Protein AF-A0AAV0XRF8-F1 (afdb_monomer)

Radius of gyration: 17.32 Å; Cα contacts (8 Å, |Δi|>4): 158; chains: 1; bounding box: 41×28×54 Å

Nearest PDB structures (foldseek):
  6bca-assembly2_A  TM=4.138E-01  e=9.915E+00  Homo sapiens
  4d0n-assembly1_B  TM=4.402E-01  e=9.915E+00  Homo sapiens

pLDDT: mean 93.29, std 4.6, range [61.03, 97.56]

Sequence (119 aa):
MKSIISNGIYLNGKIYKFIISQIICDAPAKAFILNVKSFNAYHSCNSCIDEGTFINGRMSFLGVSSPLRTDDSFRSKKDEDYHKGPSPLEEFSINLVSTVVLDYMHNVCLGVMKRLLTF

Solvent-accessible surface area (backbone atoms only — not comparable to full-atom values): 7095 Å² total; per-residue (Å²): 108,68,63,42,48,75,68,23,50,82,54,97,96,40,75,46,77,50,77,87,73,70,46,76,44,54,62,68,59,42,20,57,56,52,26,34,38,48,73,73,43,47,39,27,57,76,60,34,61,45,72,35,44,83,51,96,93,37,69,41,77,79,69,90,82,47,53,67,58,43,45,67,46,58,76,68,48,71,52,66,76,31,46,74,57,83,30,80,61,69,81,46,101,66,50,58,54,75,24,51,44,83,34,57,59,61,53,41,63,53,45,48,47,44,52,73,74,66,113

Structure (mmCIF, N/CA/C/O backbone):
data_AF-A0AAV0XRF8-F1
#
_entry.id   AF-A0AAV0XRF8-F1
#
loop_
_atom_site.group_PDB
_atom_site.id
_atom_site.type_symbol
_atom_site.label_atom_id
_atom_site.label_alt_id
_atom_site.label_comp_id
_atom_site.label_asym_id
_atom_site.label_entity_id
_atom_site.label_seq_id
_atom_site.pdbx_PDB_ins_code
_atom_site.Cartn_x
_atom_site.Cartn_y
_atom_site.Cartn_z
_atom_site.occupancy
_atom_site.B_iso_or_equiv
_atom_site.auth_seq_id
_atom_site.auth_comp_id
_atom_site.auth_asym_id
_atom_site.auth_atom_id
_atom_site.pdbx_PDB_model_num
ATOM 1 N N . MET A 1 1 ? -6.355 10.891 17.943 1.00 75.50 1 MET A N 1
ATOM 2 C CA . MET A 1 1 ? -6.878 9.781 17.112 1.00 75.50 1 MET A CA 1
ATOM 3 C C . MET A 1 1 ? -6.796 8.427 17.818 1.00 75.50 1 MET A C 1
ATOM 5 O O . MET A 1 1 ? -7.827 7.780 17.922 1.00 75.50 1 MET A O 1
ATOM 9 N N . LYS A 1 2 ? -5.647 8.038 18.398 1.00 80.88 2 LYS A N 1
ATOM 10 C CA . LYS A 1 2 ? -5.493 6.782 19.165 1.00 80.88 2 LYS A CA 1
ATOM 11 C C . LYS A 1 2 ? -6.580 6.555 20.230 1.00 80.88 2 LYS A C 1
ATOM 13 O O . LYS A 1 2 ? -7.216 5.514 20.210 1.00 80.88 2 LYS A O 1
ATOM 18 N N . SER A 1 3 ? -6.868 7.568 21.056 1.00 85.50 3 SER A N 1
ATOM 19 C CA . SER A 1 3 ? -7.941 7.511 22.070 1.00 85.50 3 SER A CA 1
ATOM 20 C C . SER A 1 3 ? -9.330 7.236 21.474 1.00 85.50 3 SER A C 1
ATOM 22 O O . SER A 1 3 ? -10.086 6.444 22.018 1.00 85.50 3 SER A O 1
ATOM 24 N N . ILE A 1 4 ? -9.658 7.826 20.319 1.00 89.69 4 ILE A N 1
ATOM 25 C CA . ILE A 1 4 ? -10.959 7.620 19.656 1.00 89.69 4 ILE A CA 1
ATOM 26 C C . ILE A 1 4 ? -11.068 6.194 19.104 1.00 89.69 4 ILE A C 1
ATOM 28 O O . ILE A 1 4 ? -12.127 5.581 19.183 1.00 89.69 4 ILE A O 1
ATOM 32 N N . ILE A 1 5 ? -9.974 5.654 18.565 1.00 88.19 5 ILE A N 1
ATOM 33 C CA . ILE A 1 5 ? -9.939 4.293 18.017 1.00 88.19 5 ILE A CA 1
ATOM 34 C C . ILE A 1 5 ? -10.003 3.256 19.147 1.00 88.19 5 ILE A C 1
ATOM 36 O O . ILE A 1 5 ? -10.750 2.287 19.043 1.00 88.19 5 ILE A O 1
ATOM 40 N N . SER A 1 6 ? -9.259 3.460 20.240 1.00 88.06 6 SER A N 1
ATOM 41 C CA . SER A 1 6 ? -9.210 2.507 21.354 1.00 88.06 6 SER A CA 1
ATOM 42 C C . SER A 1 6 ? -10.450 2.569 22.245 1.00 88.06 6 SER A C 1
ATOM 44 O O . SER A 1 6 ? -10.987 1.532 22.630 1.00 88.06 6 SER A O 1
ATOM 46 N N . ASN A 1 7 ? -10.913 3.778 22.568 1.00 90.75 7 ASN A N 1
ATOM 47 C CA . ASN A 1 7 ? -11.926 4.001 23.601 1.00 90.75 7 ASN A CA 1
ATOM 48 C C . ASN A 1 7 ? -13.307 4.299 23.007 1.00 90.75 7 ASN A C 1
ATOM 50 O O . ASN A 1 7 ? -14.317 4.177 23.698 1.00 90.75 7 ASN A O 1
ATOM 54 N N . GLY A 1 8 ? -13.366 4.670 21.727 1.00 92.81 8 GLY A N 1
ATOM 55 C CA . GLY A 1 8 ? -14.585 5.158 21.103 1.00 92.81 8 GLY A CA 1
ATOM 56 C C . GLY A 1 8 ? -14.977 6.557 21.578 1.00 92.81 8 GLY A C 1
ATOM 57 O O . GLY A 1 8 ? -14.204 7.273 22.216 1.00 92.81 8 GLY A O 1
ATOM 58 N N . ILE A 1 9 ? -16.205 6.947 21.249 1.00 95.38 9 ILE A N 1
ATOM 59 C CA . ILE A 1 9 ? -16.833 8.188 21.709 1.00 95.38 9 ILE A CA 1
ATOM 60 C C . ILE A 1 9 ? -18.090 7.823 22.498 1.00 95.38 9 ILE A C 1
ATOM 62 O O . ILE A 1 9 ? -18.915 7.040 22.025 1.00 95.38 9 ILE A O 1
ATOM 66 N N . TYR A 1 10 ? -18.236 8.388 23.696 1.00 95.38 10 TYR A N 1
ATOM 67 C CA . TYR A 1 10 ? -19.428 8.223 24.525 1.00 95.38 10 TYR A CA 1
ATOM 68 C C . TYR A 1 10 ? -20.466 9.299 24.191 1.00 95.38 10 TYR A C 1
ATOM 70 O O . TYR A 1 10 ? -20.203 10.487 24.360 1.00 95.38 10 TYR A O 1
ATOM 78 N N . LEU A 1 11 ? -21.642 8.886 23.716 1.00 96.12 11 LEU A N 1
ATOM 79 C CA . LEU A 1 11 ? -22.758 9.767 23.362 1.00 96.12 11 LEU A CA 1
ATOM 80 C C . LEU A 1 11 ? -24.077 9.127 23.806 1.00 96.12 11 LEU A C 1
ATOM 82 O O . LEU A 1 11 ? -24.352 7.975 23.473 1.00 96.12 11 LEU A O 1
ATOM 86 N N . ASN A 1 12 ? -24.907 9.881 24.535 1.00 95.56 12 ASN A N 1
ATOM 87 C CA . ASN A 1 12 ? -26.248 9.470 24.977 1.00 95.56 12 ASN A CA 1
ATOM 88 C C . ASN A 1 12 ? -26.291 8.091 25.667 1.00 95.56 12 ASN A C 1
ATOM 90 O O . ASN A 1 12 ? -27.134 7.257 25.347 1.00 95.56 12 ASN A O 1
ATOM 94 N N . GLY A 1 13 ? -25.355 7.815 26.580 1.00 95.69 13 GLY A N 1
ATOM 95 C CA . GLY A 1 13 ? -25.330 6.534 27.296 1.00 95.69 13 GLY A CA 1
ATOM 96 C C . GLY A 1 13 ? -24.688 5.371 26.534 1.00 95.69 13 GLY A C 1
ATOM 97 O O . GLY A 1 13 ? -24.622 4.265 27.062 1.00 95.69 13 GLY A O 1
ATOM 98 N N . LYS A 1 14 ? -24.211 5.587 25.301 1.00 97.00 14 LYS A N 1
ATOM 99 C CA . LYS A 1 14 ? -23.661 4.539 24.434 1.00 97.00 14 LYS A CA 1
ATOM 100 C C . LYS A 1 14 ? -22.245 4.875 23.975 1.00 97.00 14 LYS A C 1
ATOM 102 O O . LYS A 1 14 ? -21.936 6.022 23.666 1.00 97.00 14 LYS A O 1
ATOM 107 N N . ILE A 1 15 ? -21.391 3.855 23.891 1.00 96.56 15 ILE A N 1
ATOM 108 C CA . ILE A 1 15 ? -20.042 3.967 23.322 1.00 96.56 15 ILE A CA 1
ATOM 109 C C . ILE A 1 15 ? -20.085 3.585 21.840 1.00 96.56 15 ILE A C 1
ATOM 111 O O . ILE A 1 15 ? -20.538 2.496 21.484 1.00 96.56 15 ILE A O 1
ATOM 115 N N . TYR A 1 16 ? -19.569 4.465 20.987 1.00 95.69 16 TYR A N 1
ATOM 116 C CA . TYR A 1 16 ? -19.399 4.242 19.553 1.00 95.69 16 TYR A CA 1
ATOM 117 C C . TYR A 1 16 ? -17.929 3.980 19.248 1.00 95.69 16 TYR A C 1
ATOM 119 O O . TYR A 1 16 ? -17.083 4.835 19.501 1.00 95.69 16 TYR A O 1
ATOM 127 N N . LYS A 1 17 ? -17.621 2.794 18.720 1.00 93.12 17 LYS A N 1
ATOM 128 C CA . LYS A 1 17 ? -16.260 2.422 18.315 1.00 93.12 17 LYS A CA 1
ATOM 129 C C . LYS A 1 17 ? -15.995 2.863 16.880 1.00 93.12 17 LYS A C 1
ATOM 131 O O . LYS A 1 17 ? -16.885 2.788 16.037 1.00 93.12 17 LYS A O 1
ATOM 136 N N . PHE A 1 18 ? -14.760 3.272 16.612 1.00 91.69 18 PHE A N 1
ATOM 137 C CA . PHE A 1 18 ? -14.324 3.735 15.299 1.00 91.69 18 PHE A CA 1
ATOM 138 C C . PHE A 1 18 ? -13.182 2.869 14.786 1.00 91.69 18 PHE A C 1
ATOM 140 O O . PHE A 1 18 ? -12.301 2.475 15.548 1.00 91.69 18 PHE A O 1
ATOM 147 N N . ILE A 1 19 ? -13.187 2.620 13.480 1.00 90.69 19 ILE A N 1
ATOM 148 C CA . ILE A 1 19 ? -12.095 1.965 12.764 1.00 90.69 19 ILE A CA 1
ATOM 149 C C . ILE A 1 19 ? -11.644 2.866 11.617 1.00 90.69 19 ILE A C 1
ATOM 151 O O . ILE A 1 19 ? -12.459 3.567 11.013 1.00 90.69 19 ILE A O 1
ATOM 155 N N . ILE A 1 20 ? -10.348 2.851 11.309 1.00 92.75 20 ILE A N 1
ATOM 156 C CA . ILE A 1 20 ? -9.843 3.498 10.097 1.00 92.75 20 ILE A CA 1
ATOM 157 C C . ILE A 1 20 ? -10.167 2.565 8.933 1.00 92.75 20 ILE A C 1
ATOM 159 O O . ILE A 1 20 ? -9.575 1.496 8.816 1.00 92.75 20 ILE A O 1
ATOM 163 N N . SER A 1 21 ? -11.119 2.967 8.093 1.00 93.88 21 SER A N 1
ATOM 164 C CA . SER A 1 21 ? -11.485 2.196 6.901 1.00 93.88 21 SER A CA 1
ATOM 165 C C . SER A 1 21 ? -10.416 2.331 5.815 1.00 93.88 21 SER A C 1
ATOM 167 O O . SER A 1 21 ? -9.839 1.337 5.379 1.00 93.88 21 SER A O 1
ATOM 169 N N . GLN A 1 22 ? -10.112 3.570 5.413 1.00 95.62 22 GLN A N 1
ATOM 170 C CA . GLN A 1 22 ? -9.150 3.870 4.356 1.00 95.62 22 GLN A CA 1
A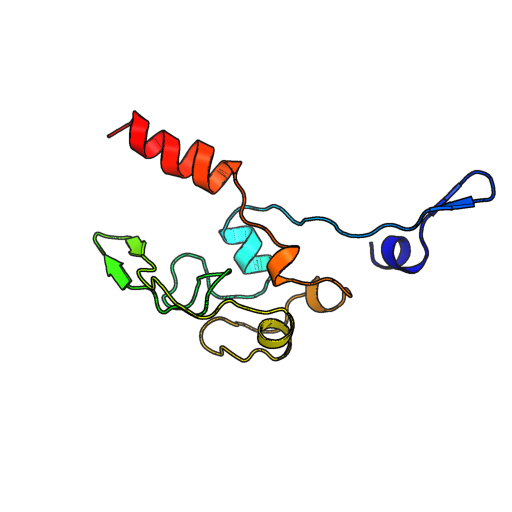TOM 171 C C . GLN A 1 22 ? -8.412 5.180 4.638 1.00 95.62 22 GLN A C 1
ATOM 173 O O . GLN A 1 22 ? -8.969 6.114 5.214 1.00 95.62 22 GLN A O 1
ATOM 178 N N . ILE A 1 23 ? -7.164 5.243 4.189 1.00 96.25 23 ILE A N 1
ATOM 179 C CA . ILE A 1 23 ? -6.340 6.445 4.112 1.00 96.25 23 ILE A CA 1
ATOM 180 C C . ILE A 1 23 ? -6.059 6.666 2.627 1.00 96.25 23 ILE A C 1
ATOM 182 O O . ILE A 1 23 ? -5.431 5.827 1.979 1.0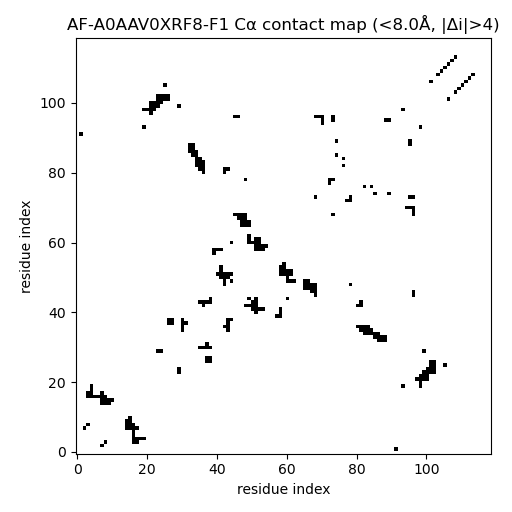0 96.25 23 ILE A O 1
ATOM 186 N N . ILE A 1 24 ? -6.565 7.777 2.095 1.00 96.56 24 ILE A N 1
ATOM 187 C CA . ILE A 1 24 ? -6.452 8.145 0.682 1.00 96.56 24 ILE A CA 1
ATOM 188 C C . ILE A 1 24 ? -5.587 9.396 0.599 1.00 96.56 24 ILE A C 1
ATOM 190 O O . ILE A 1 24 ? -5.896 10.410 1.226 1.00 96.56 24 ILE A O 1
ATOM 194 N N . CYS A 1 25 ? -4.502 9.316 -0.160 1.00 95.44 25 CYS A N 1
ATOM 195 C CA . CYS A 1 25 ? -3.611 10.436 -0.418 1.00 95.44 25 CYS A CA 1
ATOM 196 C C . CYS A 1 25 ? -2.830 10.217 -1.717 1.00 95.44 25 CYS A C 1
ATOM 198 O O . CYS A 1 25 ? -2.729 9.091 -2.219 1.00 95.44 25 CYS A O 1
ATOM 200 N N . ASP A 1 26 ? -2.277 11.303 -2.256 1.00 94.56 26 ASP A N 1
ATOM 201 C CA . ASP A 1 26 ? -1.447 11.254 -3.453 1.00 94.56 26 ASP A CA 1
ATOM 202 C C . ASP A 1 26 ? -0.169 10.417 -3.237 1.00 94.56 26 ASP A C 1
ATOM 204 O O . ASP A 1 26 ? 0.216 10.069 -2.117 1.00 94.56 26 ASP A O 1
ATOM 208 N N . ALA A 1 27 ? 0.495 10.040 -4.331 1.00 93.06 27 ALA A N 1
ATOM 209 C CA . ALA A 1 27 ? 1.642 9.136 -4.267 1.00 93.06 27 ALA A CA 1
ATOM 210 C C . ALA A 1 27 ? 2.811 9.661 -3.392 1.00 93.06 27 ALA A C 1
ATOM 212 O O . ALA A 1 27 ? 3.358 8.866 -2.619 1.00 93.06 27 ALA A O 1
ATOM 213 N N . PRO A 1 28 ? 3.186 10.960 -3.434 1.00 94.75 28 PRO A N 1
ATOM 214 C CA . PRO A 1 28 ? 4.173 11.523 -2.514 1.00 94.75 28 PRO A CA 1
ATOM 215 C C . PRO A 1 28 ? 3.766 11.435 -1.037 1.00 94.75 28 PRO A C 1
ATOM 217 O O . PRO A 1 28 ? 4.560 10.950 -0.227 1.00 94.75 28 PRO A O 1
ATOM 220 N N . ALA A 1 29 ? 2.547 11.849 -0.667 1.00 96.19 29 ALA A N 1
ATOM 221 C CA . ALA A 1 29 ? 2.102 11.792 0.726 1.00 96.19 29 ALA A CA 1
ATOM 222 C C . ALA A 1 29 ? 1.950 10.346 1.212 1.00 96.19 29 ALA A C 1
ATOM 224 O O . ALA A 1 29 ? 2.269 10.047 2.364 1.00 96.19 29 ALA A O 1
ATOM 225 N N . LYS A 1 30 ? 1.531 9.430 0.332 1.00 96.31 30 LYS A N 1
ATOM 226 C CA . LYS A 1 30 ? 1.473 7.995 0.620 1.00 96.31 30 LYS A CA 1
ATOM 227 C C . LYS A 1 30 ? 2.852 7.426 0.944 1.00 96.31 30 LYS A C 1
ATOM 229 O O . LYS A 1 30 ? 3.012 6.762 1.965 1.00 96.31 30 LYS A O 1
ATOM 234 N N . ALA A 1 31 ? 3.855 7.716 0.116 1.00 96.44 31 ALA A N 1
ATOM 235 C CA . ALA A 1 31 ? 5.222 7.267 0.366 1.00 96.44 31 ALA A CA 1
ATOM 236 C C . ALA A 1 31 ? 5.795 7.866 1.662 1.00 96.44 31 ALA A C 1
ATOM 238 O O . ALA A 1 31 ? 6.510 7.187 2.399 1.00 96.44 31 ALA A O 1
ATOM 239 N N . PHE A 1 32 ? 5.456 9.125 1.955 1.00 96.88 32 PHE A N 1
ATOM 240 C CA . PHE A 1 32 ? 5.864 9.808 3.179 1.00 96.88 32 PHE A CA 1
ATOM 241 C C . PHE A 1 32 ? 5.253 9.169 4.432 1.00 96.88 32 PHE A C 1
ATOM 243 O O . PHE A 1 32 ? 5.991 8.784 5.336 1.00 96.88 32 PHE A O 1
ATOM 250 N N . ILE A 1 33 ? 3.927 8.995 4.482 1.00 96.94 33 ILE A N 1
ATOM 251 C CA . ILE A 1 33 ? 3.247 8.462 5.672 1.00 96.94 33 ILE A CA 1
ATOM 252 C C . ILE A 1 33 ? 3.572 6.984 5.918 1.00 96.94 33 ILE A C 1
ATOM 254 O O . ILE A 1 33 ? 3.659 6.557 7.066 1.00 96.94 33 ILE A O 1
ATOM 258 N N . LEU A 1 34 ? 3.800 6.202 4.859 1.00 97.31 34 LEU A N 1
ATOM 259 C CA . LEU A 1 34 ? 4.265 4.816 4.965 1.00 97.31 34 LEU A CA 1
ATOM 260 C C . LEU A 1 34 ? 5.772 4.712 5.240 1.00 97.31 34 LEU A C 1
ATOM 262 O O . LEU A 1 34 ? 6.247 3.631 5.563 1.00 97.31 34 LEU A O 1
ATOM 266 N N . ASN A 1 35 ? 6.523 5.809 5.135 1.00 97.31 35 ASN A N 1
ATOM 267 C CA . ASN A 1 35 ? 7.979 5.826 5.248 1.00 97.31 35 ASN A CA 1
ATOM 268 C C . ASN A 1 35 ? 8.673 4.800 4.321 1.00 97.31 35 ASN A C 1
ATOM 270 O O . ASN A 1 35 ? 9.523 4.004 4.729 1.00 97.31 35 ASN A O 1
ATOM 274 N N . VAL A 1 36 ? 8.289 4.823 3.043 1.00 97.56 36 VAL A N 1
ATOM 275 C CA . VAL A 1 36 ? 8.797 3.929 1.985 1.00 97.56 36 VAL A CA 1
ATOM 276 C C . VAL A 1 36 ? 9.475 4.733 0.878 1.00 97.56 36 VAL A C 1
ATOM 278 O O . VAL A 1 36 ? 9.474 5.976 0.879 1.00 97.56 36 VAL A O 1
ATOM 281 N N . LYS A 1 37 ? 10.125 4.054 -0.071 1.00 96.12 37 LYS A N 1
ATOM 282 C CA . LYS A 1 37 ? 10.697 4.719 -1.248 1.00 96.12 37 LYS A CA 1
ATOM 283 C C . LYS A 1 37 ? 9.634 5.509 -2.014 1.00 96.12 37 LYS A C 1
ATOM 285 O O . LYS A 1 37 ? 8.450 5.191 -2.018 1.00 96.12 37 LYS A O 1
ATOM 290 N N . SER A 1 38 ? 10.090 6.598 -2.632 1.00 93.19 38 SER A N 1
ATOM 291 C CA . SER A 1 38 ? 9.220 7.458 -3.438 1.00 93.19 38 SER A CA 1
ATOM 292 C C . SER A 1 38 ? 8.693 6.693 -4.651 1.00 93.19 38 SER A C 1
ATOM 294 O O . SER A 1 38 ? 9.370 5.797 -5.144 1.00 93.19 38 SER A O 1
ATOM 296 N N . PHE A 1 39 ? 7.543 7.110 -5.173 1.00 83.62 39 PHE A N 1
ATOM 297 C CA . PHE A 1 39 ? 6.815 6.494 -6.291 1.00 83.62 39 PHE A CA 1
ATOM 298 C C . PHE A 1 39 ? 7.605 6.338 -7.608 1.00 83.62 39 PHE A C 1
ATOM 300 O O . PHE A 1 39 ? 7.149 5.650 -8.513 1.00 83.62 39 PHE A O 1
ATOM 307 N N . ASN A 1 40 ? 8.773 6.979 -7.724 1.00 88.31 40 ASN A N 1
ATOM 308 C CA . ASN A 1 40 ? 9.674 6.882 -8.878 1.00 88.31 40 ASN A CA 1
ATOM 309 C C . ASN A 1 40 ? 10.893 5.969 -8.642 1.00 88.31 40 ASN A C 1
ATOM 311 O O . ASN A 1 40 ? 11.778 5.916 -9.492 1.00 88.31 40 ASN A O 1
ATOM 315 N N . ALA A 1 41 ? 10.997 5.298 -7.493 1.00 93.62 41 ALA A N 1
ATOM 316 C CA . ALA A 1 41 ? 12.099 4.378 -7.218 1.00 93.62 41 ALA A CA 1
ATOM 317 C C . ALA A 1 41 ? 11.835 2.984 -7.807 1.00 93.62 41 ALA A C 1
ATOM 319 O O . ALA A 1 41 ? 10.680 2.591 -7.975 1.00 93.62 41 ALA A O 1
ATOM 320 N N . TYR A 1 42 ? 12.910 2.230 -8.053 1.00 95.19 42 TYR A N 1
ATOM 321 C CA . TYR A 1 42 ? 12.853 0.866 -8.588 1.00 95.19 42 TYR A CA 1
ATOM 322 C C . TYR A 1 42 ? 11.992 -0.061 -7.717 1.00 95.19 42 TYR A C 1
ATOM 324 O O . TYR A 1 42 ? 11.103 -0.723 -8.229 1.00 95.19 42 TYR A O 1
ATOM 332 N N . HIS A 1 43 ? 12.130 -0.005 -6.392 1.00 95.00 43 HIS A N 1
ATOM 333 C CA . HIS A 1 43 ? 11.307 -0.778 -5.454 1.00 95.00 43 HIS A CA 1
ATOM 334 C C . HIS A 1 43 ? 10.245 0.114 -4.800 1.00 95.00 43 HIS A C 1
ATOM 336 O O . HIS A 1 43 ? 10.316 0.404 -3.610 1.00 95.00 43 HIS A O 1
ATOM 342 N N . SER A 1 44 ? 9.281 0.631 -5.574 1.00 94.31 44 SER A N 1
ATOM 343 C CA . SER A 1 44 ? 8.241 1.543 -5.044 1.00 94.31 44 SER A CA 1
ATOM 344 C C . SER A 1 44 ? 6.789 1.102 -5.240 1.00 94.31 44 SER A C 1
ATOM 346 O O . SER A 1 44 ? 5.876 1.797 -4.785 1.00 94.31 44 SER A O 1
ATOM 348 N N . CYS A 1 45 ? 6.539 -0.068 -5.843 1.00 93.06 45 CYS A N 1
ATOM 349 C CA . CYS A 1 45 ? 5.189 -0.631 -5.907 1.00 93.06 45 CYS A CA 1
ATOM 350 C C . CYS A 1 45 ? 4.648 -0.849 -4.482 1.00 93.06 45 CYS A C 1
ATOM 352 O O . CYS A 1 45 ? 5.196 -1.631 -3.709 1.00 93.06 45 CYS A O 1
ATOM 354 N N . ASN A 1 46 ? 3.550 -0.172 -4.131 1.00 92.88 46 ASN A N 1
ATOM 355 C CA . ASN A 1 46 ? 2.917 -0.311 -2.810 1.00 92.88 46 ASN A CA 1
ATOM 356 C C . ASN A 1 46 ? 2.078 -1.597 -2.682 1.00 92.88 46 ASN A C 1
ATOM 358 O O . ASN A 1 46 ? 1.746 -2.007 -1.574 1.00 92.88 46 ASN A O 1
ATOM 362 N N . SER A 1 47 ? 1.703 -2.212 -3.805 1.00 92.00 47 SER A N 1
ATOM 363 C CA . SER A 1 47 ? 0.820 -3.387 -3.845 1.00 92.00 47 SER A CA 1
ATOM 364 C C . SER A 1 47 ? 1.582 -4.702 -3.997 1.00 92.00 47 SER A C 1
ATOM 366 O O . SER A 1 47 ? 1.129 -5.741 -3.525 1.00 92.00 47 SER A O 1
ATOM 368 N N . CYS A 1 48 ? 2.736 -4.657 -4.653 1.00 93.75 48 CYS A N 1
ATOM 369 C CA . CYS A 1 48 ? 3.456 -5.808 -5.170 1.00 93.75 48 CYS A CA 1
ATOM 370 C C . CYS A 1 48 ? 4.952 -5.710 -4.869 1.00 93.75 48 CYS A C 1
ATOM 372 O O . CYS A 1 48 ? 5.501 -4.614 -4.749 1.00 93.75 48 CYS A O 1
ATOM 374 N N . ILE A 1 49 ? 5.600 -6.863 -4.745 1.00 95.06 49 ILE A N 1
ATOM 375 C CA . ILE A 1 49 ? 7.052 -6.995 -4.669 1.00 95.06 49 ILE A CA 1
ATOM 376 C C . ILE A 1 49 ? 7.561 -7.116 -6.103 1.00 95.06 49 ILE A C 1
ATOM 378 O O . ILE A 1 49 ? 7.618 -8.215 -6.647 1.00 95.06 49 ILE A O 1
ATOM 382 N N . ASP A 1 50 ? 7.847 -5.977 -6.725 1.00 94.00 50 ASP A N 1
ATOM 383 C CA . ASP A 1 50 ? 8.312 -5.901 -8.109 1.00 94.00 50 ASP A CA 1
ATOM 384 C C . ASP A 1 50 ? 9.398 -4.833 -8.236 1.00 94.00 50 ASP A C 1
ATOM 386 O O . ASP A 1 50 ? 9.277 -3.748 -7.653 1.00 94.00 50 ASP A O 1
ATOM 390 N N . GLU A 1 51 ? 10.445 -5.147 -8.996 1.00 94.75 51 GLU A N 1
ATOM 391 C CA . GLU A 1 51 ? 11.473 -4.185 -9.380 1.00 94.75 51 GLU A CA 1
ATOM 392 C C . GLU A 1 51 ? 11.022 -3.486 -10.666 1.00 94.75 51 GLU A C 1
ATO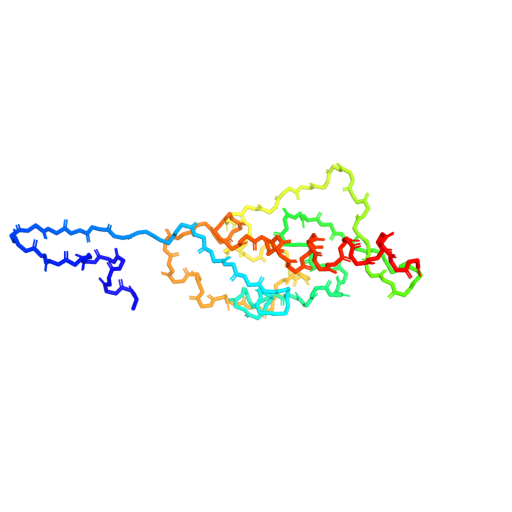M 394 O O . GLU A 1 51 ? 10.810 -4.102 -11.711 1.00 94.75 51 GLU A O 1
ATOM 399 N N . GLY A 1 52 ? 10.824 -2.176 -10.579 1.00 94.12 52 GLY A N 1
ATOM 400 C CA . GLY A 1 52 ? 10.439 -1.358 -11.714 1.00 94.12 52 GLY A CA 1
ATOM 401 C C . GLY A 1 52 ? 11.555 -1.260 -12.754 1.00 94.12 52 GLY A C 1
ATOM 402 O O . GLY A 1 52 ? 12.731 -1.436 -12.471 1.00 94.12 52 GLY A O 1
ATOM 403 N N . THR A 1 53 ? 11.196 -0.926 -13.985 1.00 95.06 53 THR A N 1
ATOM 404 C CA . THR A 1 53 ? 12.133 -0.604 -15.064 1.00 95.06 53 THR A CA 1
ATOM 405 C C . THR A 1 53 ? 11.891 0.825 -15.527 1.00 95.06 53 THR A C 1
ATOM 407 O O . THR A 1 53 ? 10.747 1.255 -15.700 1.00 95.06 53 THR A O 1
ATOM 410 N N . PHE A 1 54 ? 12.966 1.577 -15.757 1.00 94.44 54 PHE A N 1
ATOM 411 C CA . PHE A 1 54 ? 12.863 2.930 -16.291 1.00 94.44 54 PHE A CA 1
ATOM 412 C C . PHE A 1 54 ? 12.735 2.898 -17.819 1.00 94.44 54 PHE A C 1
ATOM 414 O O . PHE A 1 54 ? 13.682 2.565 -18.526 1.00 94.44 54 PHE A O 1
ATOM 421 N N . ILE A 1 55 ? 11.557 3.246 -18.338 1.00 94.06 55 ILE A N 1
ATOM 422 C CA . ILE A 1 55 ? 11.216 3.179 -19.763 1.00 94.06 55 ILE A CA 1
ATOM 423 C C . ILE A 1 55 ? 10.675 4.540 -20.199 1.00 94.06 55 ILE A C 1
ATOM 425 O O . ILE A 1 55 ? 9.713 5.047 -19.622 1.00 94.06 55 ILE A O 1
ATOM 429 N N . ASN A 1 56 ? 11.277 5.141 -21.230 1.00 91.12 56 ASN A N 1
ATOM 430 C CA . ASN A 1 56 ? 10.825 6.407 -21.828 1.00 91.12 56 ASN A CA 1
ATOM 431 C C . ASN A 1 56 ? 10.584 7.530 -20.796 1.00 91.12 56 ASN A C 1
ATOM 433 O O . ASN A 1 56 ? 9.559 8.213 -20.828 1.00 91.12 56 ASN A O 1
ATOM 437 N N . GLY A 1 57 ? 11.511 7.696 -19.847 1.00 88.88 57 GLY A N 1
ATOM 438 C CA . GLY A 1 57 ? 11.415 8.738 -18.821 1.00 88.88 57 GLY A CA 1
ATOM 439 C C . GLY A 1 57 ? 10.478 8.408 -17.652 1.00 88.88 57 GLY A C 1
ATOM 440 O O . GLY A 1 57 ? 10.133 9.309 -16.889 1.00 88.88 57 GLY A O 1
ATOM 441 N N . ARG A 1 58 ? 10.010 7.158 -17.523 1.00 88.50 58 ARG A N 1
ATOM 442 C CA . ARG A 1 58 ? 9.009 6.752 -16.525 1.00 88.50 58 ARG A CA 1
ATOM 443 C C . ARG A 1 58 ? 9.387 5.443 -15.846 1.00 88.50 58 ARG A C 1
ATOM 445 O O . ARG A 1 58 ? 9.829 4.508 -16.505 1.00 88.50 58 ARG A O 1
ATOM 452 N N . MET A 1 59 ? 9.137 5.355 -14.543 1.00 93.44 59 MET A N 1
ATOM 453 C CA . MET A 1 59 ? 9.206 4.086 -13.818 1.00 93.44 59 MET A CA 1
ATOM 454 C C . MET A 1 59 ? 7.985 3.225 -14.167 1.00 93.44 59 MET A C 1
ATOM 456 O O . MET A 1 59 ? 6.855 3.707 -14.080 1.00 93.44 59 MET A O 1
ATOM 460 N N . SER A 1 60 ? 8.209 1.980 -14.588 1.00 91.12 60 SER A N 1
ATOM 461 C CA . SER A 1 60 ? 7.161 1.039 -15.003 1.00 91.12 60 SER A CA 1
ATOM 462 C C . SER A 1 60 ? 7.351 -0.313 -14.321 1.00 91.12 60 SER A C 1
ATOM 464 O O . SER A 1 60 ? 8.443 -0.865 -14.360 1.00 91.12 60 SER A O 1
ATOM 466 N N . PHE A 1 61 ? 6.290 -0.859 -13.733 1.00 92.25 61 PHE A N 1
ATOM 467 C CA . PHE A 1 61 ? 6.279 -2.182 -13.102 1.00 92.25 61 PHE A CA 1
ATOM 468 C C . PHE A 1 61 ? 5.627 -3.165 -14.071 1.00 92.25 61 PHE A C 1
ATOM 470 O O . PHE A 1 61 ? 4.446 -3.016 -14.390 1.00 92.25 61 PHE A O 1
ATOM 477 N N . LEU A 1 62 ? 6.416 -4.089 -14.618 1.00 92.06 62 LEU A N 1
ATOM 478 C CA . LEU A 1 62 ? 5.987 -4.997 -15.690 1.00 92.06 62 LEU A CA 1
ATOM 479 C C . LEU A 1 62 ? 5.690 -6.413 -15.185 1.00 92.06 62 LEU A C 1
ATOM 481 O O . LEU A 1 62 ? 5.289 -7.269 -15.975 1.00 92.06 62 LEU A O 1
ATOM 485 N N . GLY A 1 63 ? 5.875 -6.673 -13.890 1.00 91.19 63 GLY A N 1
ATOM 486 C CA . GLY A 1 63 ? 5.595 -7.961 -13.285 1.00 91.19 63 GLY A CA 1
ATOM 487 C C . GLY A 1 63 ? 4.119 -8.347 -13.392 1.00 91.19 63 GLY A C 1
ATOM 488 O O . GLY A 1 63 ? 3.241 -7.721 -12.804 1.00 91.19 63 GLY A O 1
ATOM 489 N N . VAL A 1 64 ? 3.837 -9.418 -14.138 1.00 89.38 64 VAL A N 1
ATOM 490 C CA . VAL A 1 64 ? 2.470 -9.940 -14.349 1.00 89.38 64 VAL A CA 1
ATOM 491 C C . VAL A 1 64 ? 2.023 -10.860 -13.204 1.00 89.38 64 VAL A C 1
ATOM 493 O O . VAL A 1 64 ? 0.831 -11.054 -12.975 1.00 89.38 64 VAL A O 1
ATOM 496 N N . SER A 1 65 ? 2.966 -11.450 -12.468 1.00 92.19 65 SER A N 1
ATOM 497 C CA . SER A 1 65 ? 2.697 -12.406 -11.379 1.00 92.19 65 SER A CA 1
ATOM 498 C C . SER A 1 65 ? 3.600 -12.163 -10.172 1.00 92.19 65 SER A C 1
ATOM 500 O O . SER A 1 65 ? 4.065 -13.099 -9.522 1.00 92.19 65 SER A O 1
ATOM 502 N N . SER A 1 66 ? 3.866 -10.890 -9.890 1.00 94.00 66 SER A N 1
ATOM 503 C CA . SER A 1 66 ? 4.699 -10.493 -8.760 1.00 94.00 66 SER A CA 1
ATOM 504 C C . SER A 1 66 ? 3.969 -10.743 -7.432 1.00 94.00 66 SER A C 1
ATOM 506 O O . SER A 1 66 ? 2.758 -10.505 -7.344 1.00 94.00 66 SER A O 1
ATOM 508 N N . PRO A 1 67 ? 4.666 -11.217 -6.383 1.00 95.38 67 PRO A N 1
ATOM 509 C CA . PRO A 1 67 ? 4.057 -11.450 -5.077 1.00 95.38 67 PRO A CA 1
ATOM 510 C C . PRO A 1 67 ? 3.389 -10.188 -4.525 1.00 95.3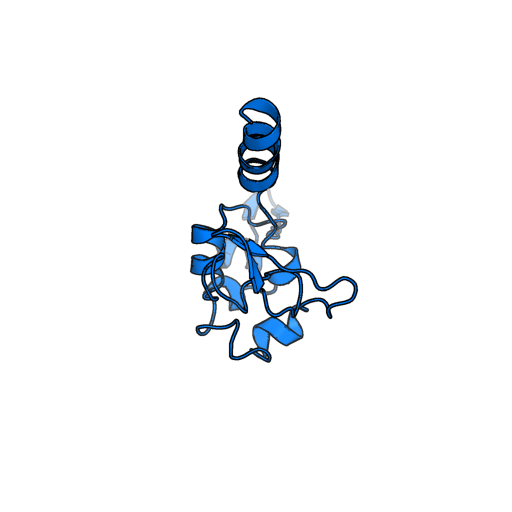8 67 PRO A C 1
ATOM 512 O O . PRO A 1 67 ? 3.928 -9.088 -4.643 1.00 95.38 67 PRO A O 1
ATOM 515 N N . LEU A 1 68 ? 2.230 -10.333 -3.883 1.00 95.50 68 LEU A N 1
ATOM 516 C CA . LEU A 1 68 ? 1.570 -9.210 -3.218 1.00 95.50 68 LEU A CA 1
ATOM 517 C C . LEU A 1 68 ? 2.260 -8.876 -1.897 1.00 95.50 68 LEU A C 1
ATOM 519 O O . LEU A 1 68 ? 2.706 -9.765 -1.166 1.00 95.50 68 LEU A O 1
ATOM 523 N N . ARG A 1 69 ? 2.291 -7.586 -1.558 1.00 95.69 69 ARG A N 1
ATOM 524 C CA 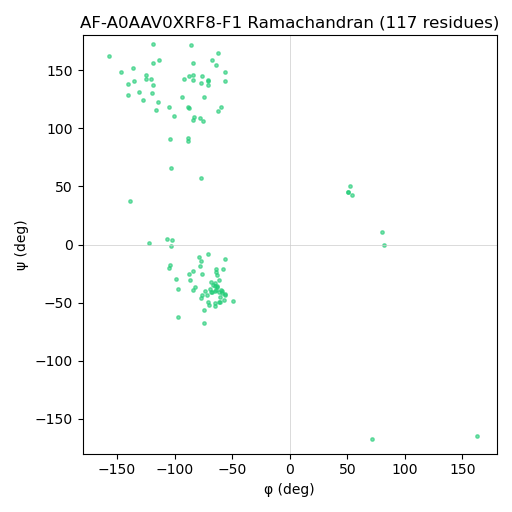. ARG A 1 69 ? 2.691 -7.155 -0.218 1.00 95.69 69 ARG A CA 1
ATOM 525 C C . ARG A 1 69 ? 1.604 -7.538 0.777 1.00 95.69 69 ARG A C 1
ATOM 527 O O . ARG A 1 69 ? 0.415 -7.367 0.522 1.00 95.69 69 ARG A O 1
ATOM 534 N N . THR A 1 70 ? 2.020 -8.038 1.928 1.00 97.06 70 THR A N 1
ATOM 535 C CA . THR A 1 70 ? 1.142 -8.327 3.067 1.00 97.06 70 THR A CA 1
ATOM 536 C C . THR A 1 70 ? 1.469 -7.396 4.227 1.00 97.06 70 THR A C 1
ATOM 538 O O . THR A 1 70 ? 2.581 -6.862 4.297 1.00 97.06 70 THR A O 1
ATOM 541 N N . ASP A 1 71 ? 0.527 -7.222 5.156 1.00 96.94 71 ASP A N 1
ATOM 542 C CA . ASP A 1 71 ? 0.771 -6.437 6.373 1.00 96.94 71 ASP A CA 1
ATOM 543 C C . ASP A 1 71 ? 1.975 -6.980 7.153 1.00 96.94 71 ASP A C 1
ATOM 545 O O . ASP A 1 71 ? 2.862 -6.221 7.538 1.00 96.94 71 ASP A O 1
ATOM 549 N N . ASP A 1 72 ? 2.076 -8.307 7.265 1.00 96.88 72 ASP A N 1
ATOM 550 C CA . ASP A 1 72 ? 3.206 -8.972 7.914 1.00 96.88 72 ASP A CA 1
ATOM 551 C C . ASP A 1 72 ? 4.531 -8.655 7.216 1.00 96.88 72 ASP A C 1
ATOM 553 O O . ASP A 1 72 ? 5.512 -8.312 7.877 1.00 96.88 72 ASP A O 1
ATOM 557 N N . SER A 1 73 ? 4.574 -8.715 5.878 1.00 96.25 73 SER A N 1
ATOM 558 C CA . SER A 1 73 ? 5.789 -8.390 5.116 1.00 96.25 73 SER A CA 1
ATOM 559 C C . SER A 1 73 ? 6.209 -6.928 5.287 1.00 96.25 73 SER A C 1
ATOM 561 O O . SER A 1 73 ? 7.402 -6.641 5.367 1.00 96.25 73 SER A O 1
ATOM 563 N N . PHE A 1 74 ? 5.233 -6.020 5.403 1.00 97.12 74 PHE A N 1
ATOM 564 C CA . PHE A 1 74 ? 5.467 -4.596 5.608 1.00 97.12 74 PHE A CA 1
ATOM 565 C C . PHE A 1 74 ? 5.997 -4.322 7.021 1.00 97.12 74 PHE A C 1
ATOM 567 O O . PHE A 1 74 ? 7.004 -3.639 7.192 1.00 97.12 74 PHE A O 1
ATOM 574 N N . ARG A 1 75 ? 5.344 -4.871 8.053 1.00 96.56 75 ARG A N 1
ATOM 575 C CA . ARG A 1 75 ? 5.715 -4.649 9.462 1.00 96.56 75 ARG A CA 1
ATOM 576 C C . ARG A 1 75 ? 7.064 -5.269 9.804 1.00 96.56 75 ARG A C 1
ATOM 578 O O . ARG A 1 75 ? 7.875 -4.625 10.472 1.00 96.56 75 ARG A O 1
ATOM 585 N N . SER A 1 76 ? 7.324 -6.474 9.289 1.00 96.44 76 SER A N 1
ATOM 586 C CA . SER A 1 76 ? 8.631 -7.143 9.388 1.00 96.44 76 SER A CA 1
ATOM 587 C C . SER A 1 76 ? 9.717 -6.501 8.523 1.00 96.44 76 SER A C 1
ATOM 589 O O . SER A 1 76 ? 10.880 -6.865 8.662 1.00 96.44 76 SER A O 1
ATOM 591 N N . LYS A 1 77 ? 9.351 -5.534 7.668 1.00 96.25 77 LYS A N 1
ATOM 592 C CA . LYS A 1 77 ? 10.255 -4.800 6.774 1.00 96.25 77 LYS A CA 1
ATOM 593 C C . LYS A 1 77 ? 11.079 -5.739 5.893 1.00 96.25 77 LYS A C 1
ATOM 595 O O . LYS A 1 77 ? 12.269 -5.535 5.698 1.00 96.25 77 LYS A O 1
ATOM 600 N N . LYS A 1 78 ? 10.428 -6.780 5.362 1.00 96.44 78 LYS A N 1
ATOM 601 C CA . LYS A 1 78 ? 11.084 -7.868 4.618 1.00 96.44 78 LYS A CA 1
ATOM 602 C C . LYS A 1 78 ? 11.778 -7.401 3.328 1.00 96.44 78 LYS A C 1
ATOM 604 O O . LYS A 1 78 ? 12.699 -8.063 2.868 1.00 96.44 78 LYS A O 1
ATOM 609 N N . ASP A 1 79 ? 11.307 -6.308 2.733 1.00 95.69 79 ASP A N 1
ATOM 610 C CA . ASP A 1 79 ? 11.847 -5.717 1.503 1.00 95.69 79 ASP A CA 1
ATOM 611 C C . ASP A 1 79 ? 12.669 -4.458 1.835 1.00 95.69 79 ASP A C 1
ATOM 613 O O . ASP A 1 79 ? 12.130 -3.352 1.939 1.00 95.69 79 ASP A O 1
ATOM 617 N N . GLU A 1 80 ? 13.972 -4.633 2.057 1.00 95.75 80 GLU A N 1
ATOM 618 C CA . GLU A 1 80 ? 14.882 -3.555 2.476 1.00 95.75 80 GLU A CA 1
ATOM 619 C C . GLU A 1 80 ? 14.980 -2.420 1.446 1.00 95.75 80 GLU A C 1
ATOM 621 O O . GLU A 1 80 ? 15.138 -1.254 1.817 1.00 95.75 80 GLU A O 1
ATOM 626 N N . ASP A 1 81 ? 14.814 -2.734 0.160 1.00 95.50 81 ASP A N 1
ATOM 627 C CA . ASP A 1 81 ? 14.874 -1.749 -0.916 1.00 95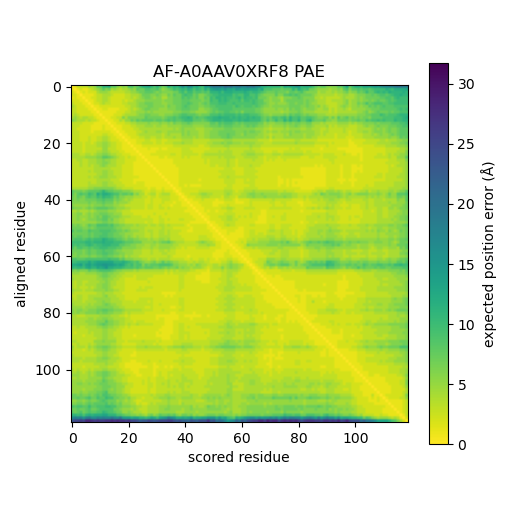.50 81 ASP A CA 1
ATOM 628 C C . ASP A 1 81 ? 13.608 -0.894 -0.998 1.00 95.50 81 ASP A C 1
ATOM 630 O O . ASP A 1 81 ? 13.671 0.249 -1.453 1.00 95.50 81 ASP A O 1
ATOM 634 N N . TYR A 1 82 ? 12.470 -1.399 -0.518 1.00 96.81 82 TYR A N 1
ATOM 635 C CA . TYR A 1 82 ? 11.201 -0.672 -0.445 1.00 96.81 82 TYR A CA 1
ATOM 636 C C . TYR A 1 82 ? 11.079 0.210 0.807 1.00 96.81 82 TYR A C 1
ATOM 638 O O . TYR A 1 82 ? 10.561 1.334 0.742 1.00 96.81 82 TYR A O 1
ATOM 646 N N . HIS A 1 83 ? 11.552 -0.263 1.958 1.00 97.19 83 HIS A N 1
ATOM 647 C CA . HIS A 1 83 ? 11.398 0.443 3.230 1.00 97.19 83 HIS A CA 1
ATOM 648 C C . HIS A 1 83 ? 12.481 1.515 3.446 1.00 97.19 83 HIS A C 1
ATOM 650 O O . HIS A 1 83 ? 13.632 1.371 3.048 1.00 97.19 83 HIS A O 1
ATOM 656 N N . LYS A 1 84 ? 12.126 2.626 4.105 1.00 97.06 84 LYS A N 1
ATOM 657 C CA . LYS A 1 84 ? 13.114 3.584 4.649 1.00 97.06 84 LYS A CA 1
ATOM 658 C C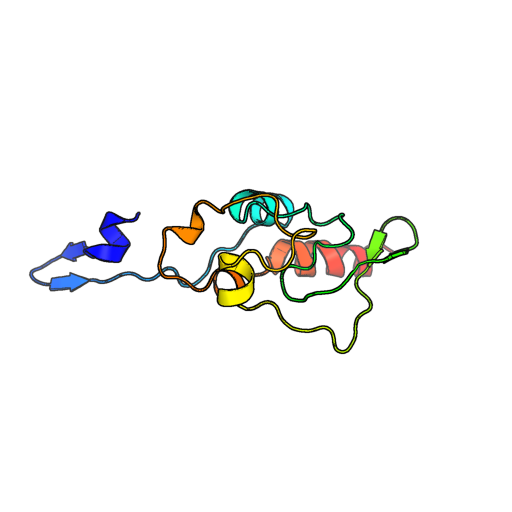 . LYS A 1 84 ? 13.254 3.482 6.166 1.00 97.06 84 LYS A C 1
ATOM 660 O O . LYS A 1 84 ? 14.243 3.945 6.723 1.00 97.06 84 LYS A O 1
ATOM 665 N N . GLY A 1 85 ? 12.254 2.919 6.833 1.00 95.88 85 GLY A N 1
ATOM 666 C CA . GLY A 1 85 ? 12.185 2.814 8.282 1.00 95.88 85 GLY A CA 1
ATOM 667 C C . GLY A 1 85 ? 10.756 2.525 8.743 1.00 95.88 85 GLY A C 1
ATOM 668 O O . GLY A 1 85 ? 9.923 2.123 7.929 1.00 95.88 85 GLY A O 1
ATOM 669 N N . PRO A 1 86 ? 10.455 2.713 10.039 1.00 96.38 86 PRO A N 1
ATOM 670 C CA . PRO A 1 86 ? 9.112 2.506 10.560 1.00 96.38 86 PRO A CA 1
ATOM 671 C C . PRO A 1 86 ? 8.146 3.597 10.085 1.00 96.38 86 PRO A C 1
ATOM 673 O O . PRO A 1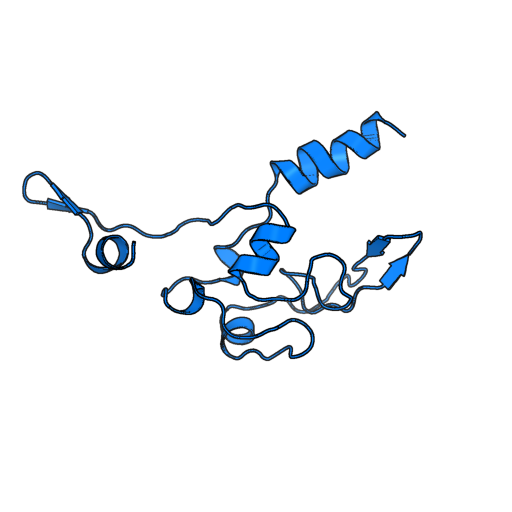 86 ? 8.507 4.777 10.028 1.00 96.38 86 PRO A O 1
ATOM 676 N N . SER A 1 87 ? 6.911 3.210 9.774 1.00 96.81 87 SER A N 1
ATOM 677 C CA . SER A 1 87 ? 5.812 4.147 9.534 1.00 96.81 87 SER A CA 1
ATOM 678 C C . SER A 1 87 ? 5.164 4.561 10.861 1.00 96.81 87 SER A C 1
ATOM 680 O O . SER A 1 87 ? 4.926 3.701 11.712 1.00 96.81 87 SER A O 1
ATOM 682 N N . PRO A 1 88 ? 4.758 5.834 11.034 1.00 95.44 88 PRO A N 1
ATOM 683 C CA . PRO A 1 88 ? 3.901 6.231 12.154 1.00 95.44 88 PRO A CA 1
ATOM 684 C C . PRO A 1 88 ? 2.565 5.469 12.197 1.00 95.44 88 PRO A C 1
ATOM 686 O O . PRO A 1 88 ? 1.941 5.384 13.250 1.00 95.44 88 PRO A O 1
ATOM 689 N N . LEU A 1 89 ? 2.111 4.896 11.075 1.00 95.38 89 LEU A N 1
ATOM 690 C CA . LEU A 1 89 ? 0.873 4.119 11.024 1.00 95.38 89 LEU A CA 1
ATOM 691 C C . LEU A 1 89 ? 1.014 2.708 11.611 1.00 95.38 89 LEU A C 1
ATOM 693 O O . LEU A 1 89 ? -0.002 2.082 11.909 1.00 95.38 89 LEU A O 1
ATOM 697 N N . GLU A 1 90 ? 2.240 2.215 11.825 1.00 95.12 90 GLU A N 1
ATOM 698 C CA . GLU A 1 90 ? 2.467 0.903 12.445 1.00 95.12 90 GLU A CA 1
ATOM 699 C C . GLU A 1 90 ? 1.964 0.845 13.896 1.00 95.12 90 GLU A C 1
ATOM 701 O O . GLU A 1 90 ? 1.658 -0.245 14.381 1.00 95.12 90 GLU A O 1
ATOM 706 N N . GLU A 1 91 ? 1.808 1.993 14.568 1.00 92.12 91 GLU A N 1
ATOM 707 C CA . GLU A 1 91 ? 1.242 2.090 15.921 1.00 92.12 91 GLU A CA 1
ATOM 708 C C . GLU A 1 91 ? -0.231 1.641 15.984 1.00 92.12 91 GLU A C 1
ATOM 710 O O . GLU A 1 91 ? -0.725 1.241 17.042 1.00 92.12 91 GLU A O 1
ATOM 715 N N . PHE A 1 92 ? -0.949 1.697 14.861 1.00 90.88 92 PHE A N 1
ATOM 716 C CA . PHE A 1 92 ? -2.348 1.299 14.792 1.00 90.88 92 PHE A CA 1
ATOM 717 C C . PHE A 1 92 ? -2.481 -0.172 14.391 1.00 90.88 92 PHE A C 1
ATOM 719 O O . PHE A 1 92 ? -1.773 -0.669 13.514 1.00 90.88 92 PHE A O 1
ATOM 726 N N . SER A 1 93 ? -3.456 -0.864 14.986 1.00 89.94 93 SER A N 1
ATOM 727 C CA . SER A 1 93 ? -3.844 -2.237 14.632 1.00 89.94 93 SER A CA 1
ATOM 728 C C . SER A 1 93 ? -4.684 -2.274 13.346 1.00 89.94 93 SER A C 1
ATOM 730 O O . SER A 1 93 ? -5.829 -2.720 13.348 1.00 89.94 93 SER A O 1
ATOM 732 N N . ILE A 1 94 ? -4.128 -1.741 12.259 1.00 93.38 94 ILE A N 1
ATOM 733 C CA . ILE A 1 94 ? -4.708 -1.732 10.911 1.00 93.38 94 ILE A CA 1
ATOM 734 C C . ILE A 1 94 ? -3.787 -2.484 9.954 1.00 93.38 94 ILE A C 1
ATOM 736 O O . ILE A 1 94 ? -2.584 -2.568 10.196 1.00 93.38 94 ILE A O 1
ATOM 740 N N . ASN A 1 95 ? -4.342 -2.986 8.854 1.00 95.69 95 ASN A N 1
ATOM 741 C CA . ASN A 1 95 ? -3.544 -3.550 7.772 1.00 95.69 95 ASN A CA 1
ATOM 742 C C . ASN A 1 95 ? -3.074 -2.409 6.860 1.00 95.69 95 ASN A C 1
ATOM 744 O O . ASN A 1 95 ? -3.878 -1.830 6.130 1.00 95.69 95 ASN A O 1
ATOM 748 N N . LEU A 1 96 ? -1.788 -2.058 6.910 1.00 95.56 96 LEU A N 1
ATOM 749 C CA . LEU A 1 96 ? -1.263 -0.877 6.218 1.00 95.56 96 LEU A CA 1
ATOM 750 C C . LEU A 1 96 ? -1.379 -1.003 4.697 1.00 95.56 96 LEU A C 1
ATOM 752 O O . LEU A 1 96 ? -1.668 -0.010 4.028 1.00 95.56 96 LEU A O 1
ATOM 756 N N . VAL A 1 97 ? -1.205 -2.213 4.158 1.00 95.00 97 VAL A N 1
ATOM 757 C CA . VAL A 1 97 ? -1.261 -2.460 2.711 1.00 95.00 97 VAL A CA 1
ATOM 758 C C . VAL A 1 97 ? -2.683 -2.278 2.174 1.00 95.00 97 VAL A C 1
ATOM 760 O O . VAL A 1 97 ? -2.860 -1.687 1.110 1.00 95.00 97 VAL A O 1
ATOM 763 N N . SER A 1 98 ? -3.705 -2.738 2.904 1.00 94.81 98 SER A N 1
ATOM 764 C CA . SER A 1 98 ? -5.104 -2.603 2.472 1.00 94.81 98 SER A CA 1
ATOM 765 C C . SER A 1 98 ? -5.758 -1.283 2.882 1.00 94.81 98 SER A C 1
ATOM 767 O O . SER A 1 98 ? -6.653 -0.811 2.190 1.00 94.81 98 SER A O 1
ATOM 769 N N . THR A 1 99 ? -5.359 -0.693 4.013 1.00 96.38 99 THR A N 1
ATOM 770 C CA . THR A 1 99 ? -5.974 0.537 4.536 1.00 96.38 99 THR A CA 1
ATOM 771 C C . THR A 1 99 ? -5.411 1.779 3.854 1.00 96.38 99 THR A C 1
ATOM 773 O O . THR A 1 99 ? -6.165 2.714 3.595 1.00 96.38 99 THR A O 1
ATOM 776 N N . VAL A 1 100 ? -4.118 1.817 3.516 1.00 96.62 100 VAL A N 1
ATOM 777 C CA . VAL A 1 100 ? -3.550 2.929 2.741 1.00 96.62 100 VAL A CA 1
ATOM 778 C C . VAL A 1 100 ? -3.705 2.613 1.257 1.00 96.62 100 VAL A C 1
ATOM 780 O O . VAL A 1 100 ? -2.858 1.967 0.639 1.00 96.62 100 VAL A O 1
ATOM 783 N N . VAL A 1 101 ? -4.813 3.057 0.669 1.00 95.50 101 VAL A N 1
ATOM 784 C CA . VAL A 1 101 ? -5.221 2.699 -0.699 1.00 95.50 101 VAL A CA 1
ATOM 785 C C . VAL A 1 101 ? -4.590 3.619 -1.747 1.00 95.50 101 VAL A C 1
ATOM 787 O O . VAL A 1 101 ? -3.871 4.565 -1.423 1.00 95.50 101 VAL A O 1
ATOM 790 N N . LEU A 1 102 ? -4.742 3.288 -3.029 1.00 93.31 102 LEU A N 1
ATOM 791 C CA . LEU A 1 102 ? -4.352 4.186 -4.116 1.00 93.31 102 LEU A CA 1
ATOM 792 C C . LEU A 1 102 ? -5.402 5.287 -4.273 1.00 93.31 102 LEU A C 1
ATOM 794 O O . LEU A 1 102 ? -6.600 5.019 -4.231 1.00 93.31 102 LEU A O 1
ATOM 798 N N . ASP A 1 103 ? -4.950 6.515 -4.503 1.00 94.56 103 ASP A N 1
ATOM 799 C CA . ASP A 1 103 ? -5.847 7.625 -4.804 1.00 94.56 103 ASP A CA 1
ATOM 800 C C . ASP A 1 103 ? -6.368 7.521 -6.241 1.00 94.56 103 ASP A C 1
ATOM 802 O O . ASP A 1 103 ? -5.644 7.763 -7.210 1.00 94.56 103 ASP A O 1
ATOM 806 N N . TYR A 1 104 ? -7.635 7.133 -6.374 1.00 93.75 104 TYR A N 1
ATOM 807 C CA . TYR A 1 104 ? -8.319 7.015 -7.659 1.00 93.75 104 TYR A CA 1
ATOM 808 C C . TYR A 1 104 ? -8.365 8.343 -8.428 1.00 93.75 104 TYR A C 1
ATOM 810 O O . TYR A 1 104 ? -8.161 8.357 -9.644 1.00 93.75 104 TYR A O 1
ATOM 818 N N . MET A 1 105 ? -8.585 9.465 -7.737 1.00 93.94 105 MET A N 1
ATOM 819 C CA . MET A 1 105 ? -8.711 10.773 -8.372 1.00 93.94 105 MET A CA 1
ATOM 820 C C . MET A 1 105 ? -7.392 11.176 -9.035 1.00 93.94 105 MET A C 1
ATOM 822 O O . MET A 1 105 ? -7.379 11.515 -10.219 1.00 93.94 105 MET A O 1
ATOM 826 N N . HIS A 1 106 ? -6.276 11.097 -8.308 1.00 91.00 106 HIS A N 1
ATOM 827 C CA . HIS A 1 106 ? -4.975 11.492 -8.852 1.00 91.00 106 HIS A CA 1
ATOM 828 C C . HIS A 1 106 ? -4.426 10.485 -9.865 1.00 91.00 106 HIS A C 1
ATOM 830 O O . HIS A 1 106 ? -3.894 10.892 -10.897 1.00 91.00 106 HIS A O 1
ATOM 836 N N . ASN A 1 107 ? -4.578 9.182 -9.618 1.00 89.94 107 ASN A N 1
ATOM 837 C CA . ASN A 1 107 ? -4.003 8.168 -10.502 1.00 89.94 107 ASN A CA 1
ATOM 838 C C . ASN A 1 107 ? -4.822 7.983 -11.785 1.00 89.94 107 ASN A C 1
ATOM 840 O O . ASN A 1 107 ? -4.253 7.952 -12.875 1.00 89.94 107 ASN A O 1
ATOM 844 N N . VAL A 1 108 ? -6.150 7.882 -11.681 1.00 92.19 108 VAL A N 1
ATOM 845 C CA . VAL A 1 108 ? -7.017 7.554 -12.822 1.00 92.19 108 VAL A CA 1
ATOM 846 C C . VAL A 1 108 ? -7.607 8.816 -13.437 1.00 92.19 108 VAL A C 1
ATOM 848 O O . VAL A 1 108 ? -7.300 9.123 -14.588 1.00 92.19 108 VAL A O 1
ATOM 851 N N . CYS A 1 109 ? -8.409 9.574 -12.682 1.00 93.81 109 CYS A N 1
ATOM 852 C CA . CYS A 1 109 ? -9.150 10.716 -13.230 1.00 93.81 109 CYS A CA 1
ATOM 853 C C . CYS A 1 109 ? -8.235 11.844 -13.721 1.00 93.81 109 CYS A C 1
ATOM 855 O O . CYS A 1 109 ? -8.510 12.448 -14.750 1.00 93.81 109 CYS A O 1
ATOM 857 N N . LEU A 1 110 ? -7.152 12.141 -13.002 1.00 91.62 110 LEU A N 1
ATOM 858 C CA . LEU A 1 110 ? -6.195 13.177 -13.395 1.00 91.62 110 LEU A CA 1
ATOM 859 C C . LEU A 1 110 ? -4.979 12.604 -14.123 1.00 91.62 110 LEU A C 1
ATOM 861 O O . LEU A 1 110 ? -4.500 13.225 -15.065 1.00 91.62 110 LEU A O 1
ATOM 865 N N . GLY A 1 111 ? -4.471 11.442 -13.712 1.00 89.38 111 GLY A N 1
ATOM 866 C CA . GLY A 1 111 ? -3.289 10.830 -14.316 1.00 89.38 111 GLY A CA 1
ATOM 867 C C . GLY A 1 111 ? -3.579 10.215 -15.685 1.00 89.38 111 GLY A C 1
ATOM 868 O O . GLY A 1 111 ? -3.094 10.698 -16.710 1.00 89.38 111 GLY A O 1
ATOM 869 N N . VAL A 1 112 ? -4.370 9.141 -15.708 1.00 90.75 112 VAL A N 1
ATOM 870 C CA . VAL A 1 112 ? -4.669 8.385 -16.935 1.00 90.75 112 VAL A CA 1
ATOM 871 C C . VAL A 1 112 ? -5.555 9.184 -17.887 1.00 90.75 112 VAL A C 1
ATOM 873 O O . VAL A 1 112 ? -5.186 9.357 -19.048 1.00 90.75 112 VAL A O 1
ATOM 876 N N . MET A 1 113 ? -6.692 9.706 -17.418 1.00 94.69 113 MET A N 1
ATOM 877 C CA . MET A 1 113 ? -7.658 10.352 -18.317 1.00 94.69 113 MET A CA 1
ATOM 878 C C . MET A 1 113 ? -7.083 11.603 -18.977 1.00 94.69 113 MET A C 1
ATOM 880 O O . MET A 1 113 ? -7.293 11.799 -20.169 1.00 94.69 113 MET A O 1
ATOM 884 N N . LYS A 1 114 ? -6.301 12.417 -18.253 1.00 90.38 114 LYS A N 1
ATOM 885 C CA . LYS A 1 114 ? -5.637 13.584 -18.851 1.00 90.38 114 LYS A CA 1
ATOM 886 C C . LYS A 1 114 ? -4.750 13.165 -20.017 1.00 90.38 114 LYS A C 1
ATOM 888 O O . LYS A 1 114 ? -4.881 13.730 -21.090 1.00 90.38 114 LYS A O 1
ATOM 893 N N . ARG A 1 115 ? -3.917 12.133 -19.842 1.00 86.81 115 ARG A N 1
ATOM 894 C CA . ARG A 1 115 ? -3.046 11.620 -20.913 1.00 86.81 115 ARG A CA 1
ATOM 895 C C . ARG A 1 115 ? -3.833 11.103 -22.115 1.00 86.81 115 ARG A C 1
ATOM 897 O O . ARG A 1 115 ? -3.430 11.360 -23.238 1.00 86.81 115 ARG A O 1
ATOM 904 N N . LEU A 1 116 ? -4.940 10.399 -21.884 1.00 91.56 116 LEU A N 1
ATOM 905 C CA . LEU A 1 116 ? -5.798 9.915 -22.970 1.00 91.56 116 LEU A CA 1
ATOM 906 C C . LEU A 1 116 ? -6.449 11.061 -23.755 1.00 91.56 116 LEU A C 1
ATOM 908 O O . LEU A 1 116 ? -6.654 10.930 -24.956 1.00 91.56 116 LEU A O 1
ATOM 912 N N . LEU A 1 117 ? -6.772 12.171 -23.087 1.00 93.44 117 LEU A N 1
ATOM 913 C CA . LEU A 1 117 ? -7.445 13.316 -23.700 1.00 93.44 117 LEU A CA 1
ATOM 914 C C . LEU A 1 117 ? -6.485 14.335 -24.331 1.00 93.44 117 LEU A C 1
ATOM 916 O O . LEU A 1 117 ? -6.904 15.064 -25.225 1.00 93.44 117 LEU A O 1
ATOM 920 N N . THR A 1 118 ? -5.233 14.426 -23.867 1.00 85.06 118 THR A N 1
ATOM 921 C CA . THR A 1 118 ? -4.301 15.490 -24.287 1.00 85.06 118 THR A CA 1
ATOM 922 C C . THR A 1 118 ? -3.171 15.059 -25.226 1.00 85.06 118 THR A C 1
ATOM 924 O O . THR A 1 118 ? -2.374 15.928 -25.550 1.00 85.06 118 THR A O 1
ATOM 927 N N . PHE A 1 119 ? -3.137 13.796 -25.681 1.00 61.03 119 PHE A N 1
ATOM 928 C CA . PHE A 1 119 ? -2.108 13.177 -26.548 1.00 61.03 119 PHE A CA 1
ATOM 929 C C . PHE A 1 119 ? -0.657 13.283 -26.036 1.00 61.03 119 PHE A C 1
ATOM 931 O O . PHE A 1 119 ? -0.059 14.379 -26.038 1.00 61.03 119 PHE A O 1
#

Foldseek 3Di:
DVCCQPFNDDDPNDGDHDDLQADEDAQQVLCVQLQWDGPQAQQAPLFFRFGWDCDPNGTHGPDPPGHTDWLVCSLVVVPVNTHPDHHPCVVDPDTSSNRHDYHCCVCPVVNPVCVVPPD

Organism: NCBI:txid13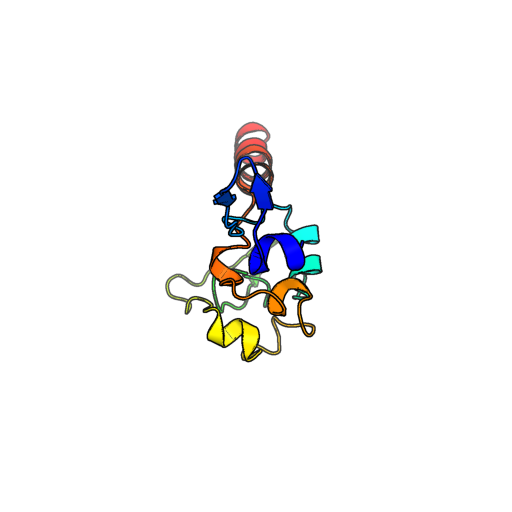131

Mean predicted aligned error: 4.1 Å

Secondary structure (DSSP, 8-state):
-HHHHHH-EEETTEEE------B---HHHHHHHHTB--TTSTT--SSB----EEETTEEE---SSPPBP-HHHHHTT--TTTB-S--GGGGSSS-HHHHB---HIIIIIIIIHHHHHH-